Protein AF-A0A5R8KAL2-F1 (afdb_monomer_lite)

Secondary structure (DSSP, 8-state):
----HHHHHHHHHHHHHHHHTT-PPPPPPHHHHHHHT-EEEE-SSEEEEE-TTSEEEEEESSSS-EEEEEEEEEEE--SSSEEEEEEEEEEEETTS---TT-EEEEEEEEE--EEE-----TTS-SS----EEE--EEEEEEEEEPPPP---

pLDDT: mean 78.78, std 16.27, range [35.62, 97.69]

Structure (mmCIF, N/CA/C/O backbone):
data_AF-A0A5R8KAL2-F1
#
_entry.id   AF-A0A5R8KAL2-F1
#
loop_
_atom_site.group_PDB
_atom_site.id
_atom_site.type_symbol
_atom_site.label_atom_id
_atom_site.label_alt_id
_atom_site.label_comp_id
_atom_site.label_asym_id
_atom_site.label_entity_id
_atom_site.label_seq_id
_atom_site.pdbx_PDB_ins_code
_atom_site.Cartn_x
_atom_site.Cartn_y
_atom_site.Cartn_z
_atom_site.occupancy
_atom_site.B_iso_or_equiv
_atom_site.auth_seq_id
_atom_site.auth_comp_id
_atom_site.auth_asym_id
_atom_site.auth_atom_id
_atom_site.pdbx_PDB_model_num
ATOM 1 N N . MET A 1 1 ? -40.257 8.569 58.198 1.00 51.84 1 MET A N 1
ATOM 2 C CA . MET A 1 1 ? -39.281 8.908 57.135 1.00 51.84 1 MET A CA 1
ATOM 3 C C . MET A 1 1 ? -39.954 8.759 55.774 1.00 51.84 1 MET A C 1
ATOM 5 O O . MET A 1 1 ? -40.275 7.641 55.399 1.00 51.84 1 MET A O 1
ATOM 9 N N . LYS A 1 2 ? -40.249 9.863 55.070 1.00 50.34 2 LYS A N 1
ATOM 10 C CA . LYS A 1 2 ? -40.775 9.839 53.691 1.00 50.34 2 LYS A CA 1
ATOM 11 C C . LYS A 1 2 ? -39.588 9.791 52.728 1.00 50.34 2 LYS A C 1
ATOM 13 O O . LYS A 1 2 ? -38.858 10.767 52.612 1.00 50.34 2 LYS A O 1
ATOM 18 N N . THR A 1 3 ? -39.368 8.658 52.074 1.00 54.50 3 THR A N 1
ATOM 19 C CA . THR A 1 3 ? -38.332 8.506 51.045 1.00 54.50 3 THR A CA 1
ATOM 20 C C . THR A 1 3 ? -38.771 9.239 49.774 1.00 54.50 3 THR A C 1
ATOM 22 O O . THR A 1 3 ? -39.798 8.904 49.182 1.00 54.50 3 THR A O 1
ATOM 25 N N . ASN A 1 4 ? -38.009 10.258 49.364 1.00 54.81 4 ASN A N 1
ATOM 26 C CA . ASN A 1 4 ? -38.264 11.073 48.171 1.00 54.81 4 ASN A CA 1
ATOM 27 C C . ASN A 1 4 ? -38.003 10.268 46.887 1.00 54.81 4 ASN A C 1
ATOM 29 O O . ASN A 1 4 ? -36.918 10.314 46.309 1.00 54.81 4 ASN A O 1
ATOM 33 N N . ARG A 1 5 ? -39.024 9.537 46.426 1.00 60.19 5 ARG A N 1
ATOM 34 C CA . ARG A 1 5 ? -38.993 8.722 45.196 1.00 60.19 5 ARG A CA 1
ATOM 35 C C . ARG A 1 5 ? -38.624 9.531 43.942 1.00 60.19 5 ARG A C 1
ATOM 37 O O . ARG A 1 5 ? -37.999 8.988 43.037 1.00 60.19 5 ARG A O 1
ATOM 44 N N . SER A 1 6 ? -38.927 10.830 43.918 1.00 61.78 6 SER A N 1
ATOM 45 C CA . SER A 1 6 ? -38.613 11.726 42.797 1.00 61.78 6 SER A CA 1
ATOM 46 C C . SER A 1 6 ? -37.113 11.995 42.627 1.00 61.78 6 SER A C 1
ATOM 48 O O . SER A 1 6 ? -36.643 12.128 41.503 1.00 61.78 6 SER A O 1
ATOM 50 N N . ALA A 1 7 ? -36.341 12.023 43.720 1.00 60.88 7 ALA A N 1
ATOM 51 C CA . ALA A 1 7 ? -34.894 12.246 43.655 1.00 60.88 7 ALA A CA 1
ATOM 52 C C . ALA A 1 7 ? -34.154 11.025 43.079 1.00 60.88 7 ALA A C 1
ATOM 54 O O . ALA A 1 7 ? -33.202 11.175 42.321 1.00 60.88 7 ALA A O 1
ATOM 55 N N . ILE A 1 8 ? -34.640 9.816 43.379 1.00 60.28 8 ILE A N 1
ATOM 56 C CA . ILE A 1 8 ? -34.068 8.556 42.881 1.00 60.28 8 ILE A CA 1
ATOM 57 C C . ILE A 1 8 ? -34.277 8.429 41.364 1.00 60.28 8 ILE A C 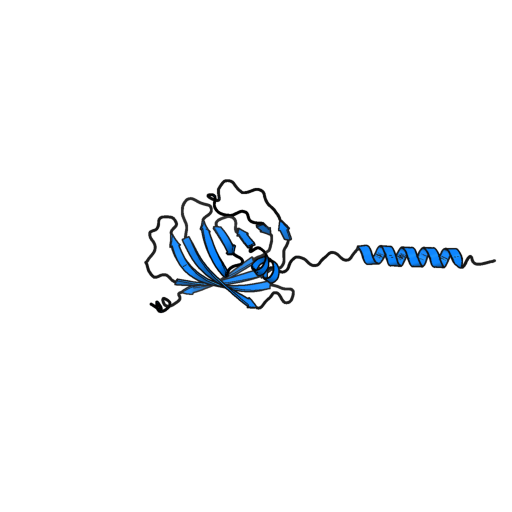1
ATOM 59 O O . ILE A 1 8 ? -33.360 8.034 40.646 1.00 60.28 8 ILE A O 1
ATOM 63 N N . LEU A 1 9 ? -35.450 8.822 40.854 1.00 60.72 9 LEU A N 1
ATOM 64 C CA . LEU A 1 9 ? -35.751 8.746 39.421 1.00 60.72 9 LEU A CA 1
ATOM 65 C C . LEU A 1 9 ? -34.849 9.682 38.594 1.00 60.72 9 LEU A C 1
ATOM 67 O O . LEU A 1 9 ? -34.305 9.269 37.573 1.00 60.72 9 LEU A O 1
ATOM 71 N N . ILE A 1 10 ? -34.633 10.914 39.069 1.00 61.59 10 ILE A N 1
ATOM 72 C CA . ILE A 1 10 ? -33.791 11.916 38.391 1.00 61.59 10 ILE A CA 1
ATOM 73 C C . ILE A 1 10 ? -32.323 11.470 38.345 1.00 61.59 10 ILE A C 1
ATOM 75 O O . ILE A 1 10 ? -31.682 11.571 37.300 1.00 61.59 10 ILE A O 1
ATOM 79 N N . VAL A 1 11 ? -31.804 10.916 39.445 1.00 61.47 11 VAL A N 1
ATOM 80 C CA . VAL A 1 11 ? -30.428 10.391 39.503 1.00 61.47 11 VAL A CA 1
ATOM 81 C C . VAL A 1 11 ? -30.244 9.208 38.548 1.00 61.47 11 VAL A C 1
ATOM 83 O O . VAL A 1 11 ? -29.215 9.110 37.885 1.00 61.47 11 VAL A O 1
ATOM 86 N N . THR A 1 12 ? -31.256 8.347 38.409 1.00 60.25 12 THR A N 1
ATOM 87 C CA . THR A 1 12 ? -31.180 7.185 37.507 1.00 60.25 12 THR A CA 1
ATOM 88 C C . THR A 1 12 ? -31.192 7.607 36.033 1.00 60.25 12 THR A C 1
ATOM 90 O O . THR A 1 12 ? -30.407 7.092 35.242 1.00 60.25 12 THR A O 1
ATOM 93 N N . VAL A 1 13 ? -32.022 8.589 35.656 1.00 60.28 13 VAL A N 1
ATOM 94 C CA . VAL A 1 13 ? -32.078 9.115 34.277 1.00 60.28 13 VAL A CA 1
ATOM 95 C C . VAL A 1 13 ? -30.774 9.822 33.887 1.00 60.28 13 VAL A C 1
ATOM 97 O O . VAL A 1 13 ? -30.277 9.618 32.781 1.00 60.28 13 VAL A O 1
ATOM 100 N N . LEU A 1 14 ? -30.164 10.588 34.797 1.00 59.34 14 LEU A N 1
ATOM 101 C CA . LEU A 1 14 ? -28.868 11.238 34.551 1.00 59.34 14 LEU A CA 1
ATOM 102 C C . LEU A 1 14 ? -27.721 10.228 34.371 1.00 59.34 14 LEU A C 1
ATOM 104 O O . LEU A 1 14 ? -26.848 10.443 33.531 1.00 59.34 14 LEU A O 1
ATOM 108 N N . LEU A 1 15 ? -27.743 9.104 35.095 1.00 56.72 15 LEU A N 1
ATOM 109 C CA . LEU A 1 15 ? -26.730 8.048 34.970 1.00 56.72 15 LEU A CA 1
ATOM 110 C C . LEU A 1 15 ? -26.826 7.291 33.628 1.00 56.72 15 LEU A C 1
ATOM 112 O O . LEU A 1 15 ? -25.808 6.907 33.051 1.00 56.72 15 LEU A O 1
ATOM 116 N N . VAL A 1 16 ? -28.041 7.120 33.094 1.00 58.75 16 VAL A N 1
ATOM 117 C CA . VAL A 1 16 ? -28.266 6.496 31.776 1.00 58.75 16 VAL A CA 1
ATOM 118 C C . VAL A 1 16 ? -27.829 7.422 30.633 1.00 58.75 16 VAL A C 1
ATOM 120 O O . VAL A 1 16 ? -27.260 6.957 29.652 1.00 58.75 16 VAL A O 1
ATOM 123 N N . ILE A 1 17 ? -28.003 8.741 30.758 1.00 58.31 17 ILE A N 1
ATOM 124 C CA . ILE A 1 17 ? -27.554 9.692 29.723 1.00 58.31 17 ILE A CA 1
ATOM 125 C C . ILE A 1 17 ? -26.020 9.824 29.713 1.00 58.31 17 ILE A C 1
ATOM 127 O O . ILE A 1 17 ? -25.418 9.916 28.646 1.00 58.31 17 ILE A O 1
ATOM 131 N N . ALA A 1 18 ? -25.364 9.761 30.878 1.00 54.66 18 ALA A N 1
ATOM 132 C CA . ALA A 1 18 ? -23.902 9.829 30.969 1.00 54.66 18 ALA A CA 1
ATOM 133 C C . ALA A 1 18 ? -23.185 8.582 30.411 1.00 54.66 18 ALA A C 1
ATOM 135 O O . ALA A 1 18 ? -22.039 8.680 29.975 1.00 54.66 18 ALA A O 1
ATOM 136 N N . THR A 1 19 ? -23.843 7.418 30.392 1.00 53.41 19 THR A N 1
ATOM 137 C CA . THR A 1 19 ? -23.252 6.164 29.887 1.00 53.41 19 THR A CA 1
ATOM 138 C C . THR A 1 19 ? -23.296 6.042 28.362 1.00 53.41 19 THR A C 1
ATOM 140 O O . THR A 1 19 ? -22.416 5.407 27.784 1.00 53.41 19 THR A O 1
ATOM 143 N N . VAL A 1 20 ? -24.243 6.701 27.686 1.00 54.88 20 VAL A N 1
ATOM 144 C CA . VAL A 1 20 ? -24.345 6.678 26.211 1.00 54.88 20 VAL A CA 1
ATOM 145 C C . VAL A 1 20 ? -23.263 7.541 25.542 1.00 54.88 20 VAL A C 1
ATOM 147 O O . VAL A 1 20 ? -22.815 7.231 24.441 1.00 54.88 20 VAL A O 1
ATOM 150 N N . SER A 1 21 ? -22.761 8.572 26.225 1.00 53.88 21 SER A N 1
ATOM 151 C CA . SER A 1 21 ? -21.772 9.516 25.677 1.00 53.88 21 SER A CA 1
ATOM 152 C C . SER A 1 21 ? -20.340 8.970 25.582 1.00 53.88 21 SER A C 1
ATOM 154 O O . SER A 1 21 ? -19.450 9.681 25.122 1.00 53.88 21 SER A O 1
ATOM 156 N N . CYS A 1 22 ? -20.095 7.729 26.019 1.00 51.06 22 CYS A N 1
ATOM 157 C CA . CYS A 1 22 ? -18.770 7.101 25.980 1.00 51.06 22 CYS A CA 1
ATOM 158 C C . CYS A 1 22 ? -18.613 6.065 24.852 1.00 51.06 22 CYS A C 1
ATOM 160 O O . CYS A 1 22 ? -17.620 5.340 24.813 1.00 51.06 22 CYS A O 1
ATOM 162 N N . LEU A 1 23 ? -19.559 5.991 23.906 1.00 57.88 23 LEU A N 1
ATOM 163 C CA . LEU A 1 23 ? -19.336 5.260 22.659 1.00 57.88 23 LEU A CA 1
ATOM 164 C C . LEU A 1 23 ? -18.401 6.083 21.764 1.00 57.88 23 LEU A C 1
ATOM 166 O O . LEU A 1 23 ? -18.835 6.877 20.932 1.00 57.88 23 LEU A O 1
ATOM 170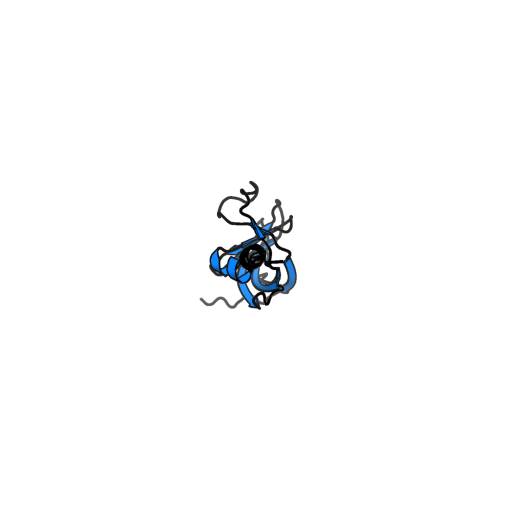 N N . SER A 1 24 ? -17.095 5.887 21.949 1.00 63.00 24 SER A N 1
ATOM 171 C CA . SER A 1 24 ? -16.102 6.219 20.928 1.00 63.00 24 SER A CA 1
ATOM 172 C C . SER A 1 24 ? -16.546 5.580 19.616 1.00 63.00 24 SER A C 1
ATOM 174 O O . SER A 1 24 ? -16.753 4.365 19.571 1.00 63.00 24 SER A O 1
ATOM 176 N N . ALA A 1 25 ? -16.681 6.375 18.552 1.00 69.12 25 ALA A N 1
ATOM 177 C CA . ALA A 1 25 ? -16.859 5.817 17.218 1.00 69.12 25 ALA A CA 1
ATOM 178 C C . ALA A 1 25 ? -15.721 4.810 16.953 1.00 69.12 25 ALA A C 1
ATOM 180 O O . ALA A 1 25 ? -14.580 5.068 17.363 1.00 69.12 25 ALA A O 1
ATOM 181 N N . PRO A 1 26 ? -16.008 3.649 16.339 1.00 72.31 26 PRO A N 1
ATOM 182 C CA . PRO A 1 26 ? -14.953 2.722 15.966 1.00 72.31 26 PRO A CA 1
ATOM 183 C C . PRO A 1 26 ? -13.977 3.425 15.011 1.00 72.31 26 PRO A C 1
ATOM 185 O O . PRO A 1 26 ? -14.401 4.288 14.235 1.00 72.31 26 PRO A O 1
ATOM 188 N N . PRO A 1 27 ? -12.677 3.090 15.063 1.00 75.62 27 PRO A N 1
ATOM 189 C CA . PRO A 1 27 ? -11.707 3.662 14.141 1.00 75.62 27 PRO A CA 1
ATOM 190 C C . PRO A 1 27 ? -12.129 3.374 12.688 1.00 75.62 27 PRO A C 1
ATOM 192 O O . PRO A 1 27 ? -12.637 2.278 12.422 1.00 75.62 27 PRO A O 1
ATOM 195 N N . PRO A 1 28 ? -11.932 4.325 11.757 1.00 78.31 28 PRO A N 1
ATOM 196 C CA . PRO A 1 28 ? -12.253 4.139 10.346 1.00 78.31 28 PRO A CA 1
ATOM 197 C C . PRO A 1 28 ? -11.711 2.816 9.790 1.00 78.31 28 PRO A C 1
ATOM 199 O O . PRO A 1 28 ? -10.549 2.475 10.014 1.00 78.31 28 PRO A O 1
ATOM 202 N N . ASP A 1 29 ? -12.535 2.078 9.045 1.00 83.12 29 ASP A N 1
ATOM 203 C CA . ASP A 1 29 ? -12.119 0.852 8.353 1.00 83.12 29 ASP A CA 1
ATOM 204 C C . ASP A 1 29 ? -11.344 1.217 7.075 1.00 83.12 29 ASP A C 1
ATOM 206 O O . ASP A 1 29 ? -11.889 1.922 6.217 1.00 83.12 29 ASP A O 1
ATOM 210 N N . PRO A 1 30 ? -10.109 0.720 6.887 1.00 81.31 30 PRO A N 1
ATOM 211 C CA . PRO A 1 30 ? -9.314 1.019 5.702 1.00 81.31 30 PRO A CA 1
ATOM 212 C C . PRO A 1 30 ? -10.030 0.621 4.408 1.00 81.31 30 PRO A C 1
ATOM 214 O O . PRO A 1 30 ? -9.936 1.337 3.417 1.00 81.31 30 PRO A O 1
ATOM 217 N N . ALA A 1 31 ? -10.808 -0.466 4.400 1.00 80.88 31 ALA A N 1
ATOM 218 C CA . ALA A 1 31 ? -11.551 -0.881 3.212 1.00 80.88 31 ALA A CA 1
ATOM 219 C C . ALA A 1 31 ? -12.614 0.150 2.790 1.00 80.88 31 ALA A C 1
ATOM 221 O O . ALA A 1 31 ? -12.880 0.303 1.594 1.00 80.88 31 ALA A O 1
ATOM 222 N N . ILE A 1 32 ? -13.214 0.849 3.757 1.00 80.06 32 ILE A N 1
ATOM 223 C CA . ILE A 1 32 ? -14.199 1.907 3.517 1.00 80.06 32 ILE A CA 1
ATOM 224 C C . ILE A 1 32 ? -13.489 3.160 3.005 1.00 80.06 32 ILE A C 1
ATOM 226 O O . ILE A 1 32 ? -13.870 3.691 1.962 1.00 80.06 32 ILE A O 1
ATOM 230 N N . GLU A 1 33 ? -12.419 3.583 3.677 1.00 82.88 33 GLU A N 1
ATOM 231 C CA . GLU A 1 33 ? -11.654 4.781 3.308 1.00 82.88 33 GLU A CA 1
ATOM 232 C C . GLU A 1 33 ? -11.058 4.660 1.896 1.00 82.88 33 GLU A C 1
ATOM 234 O O . GLU A 1 33 ? -11.198 5.563 1.068 1.00 82.88 33 GLU A O 1
ATOM 239 N N . MET A 1 34 ? -10.483 3.498 1.568 1.00 79.25 34 MET A N 1
ATOM 240 C CA . MET A 1 34 ? -9.918 3.212 0.246 1.00 79.25 34 MET A CA 1
ATOM 241 C C . MET A 1 34 ? -10.956 3.304 -0.871 1.00 79.25 34 MET A C 1
ATOM 243 O O . MET A 1 34 ? -10.666 3.850 -1.932 1.00 79.25 34 MET A O 1
ATOM 247 N N . LYS A 1 35 ? -12.168 2.783 -0.645 1.00 82.94 35 LYS A N 1
ATOM 248 C CA . LYS A 1 35 ? -13.253 2.820 -1.638 1.00 82.94 35 LYS A CA 1
ATOM 249 C C . LYS A 1 35 ? -13.948 4.182 -1.712 1.00 82.94 35 LYS A C 1
ATOM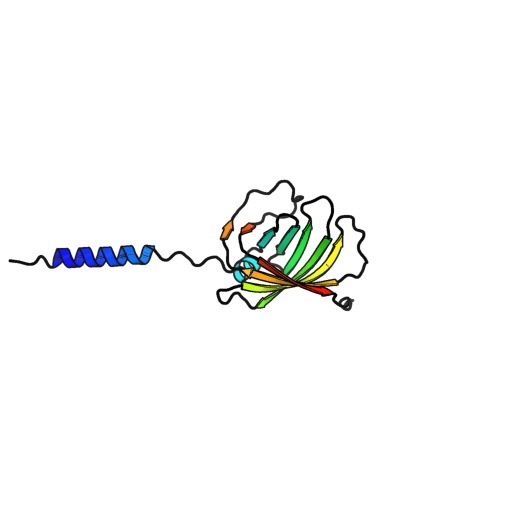 251 O O . L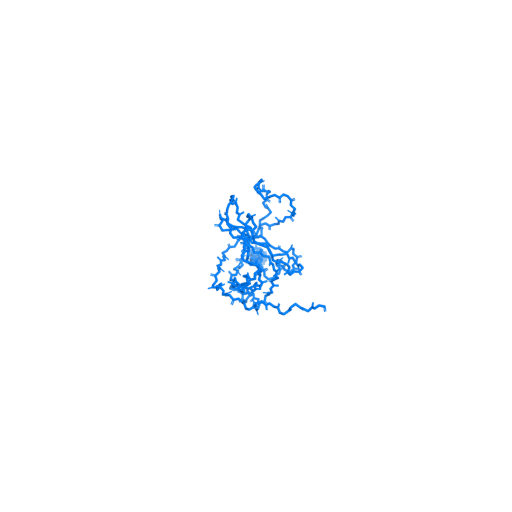YS A 1 35 ? -14.488 4.523 -2.760 1.00 82.94 35 LYS A O 1
ATOM 256 N N . GLY A 1 36 ? -13.966 4.941 -0.617 1.00 83.25 36 GLY A N 1
ATOM 257 C CA . GLY A 1 36 ? -14.622 6.244 -0.538 1.00 83.25 36 GLY A CA 1
ATOM 258 C C . GLY A 1 36 ? -13.765 7.368 -1.117 1.00 83.25 36 GLY A C 1
ATOM 259 O O . GLY A 1 36 ? -14.104 7.961 -2.145 1.00 83.25 36 GLY A O 1
ATOM 260 N N . SER A 1 37 ? -12.648 7.666 -0.451 1.00 81.88 37 SER A N 1
ATOM 261 C CA . SER A 1 37 ? -11.752 8.777 -0.798 1.00 81.88 37 SER A CA 1
ATOM 262 C C . SER A 1 37 ? -10.431 8.334 -1.420 1.00 81.88 37 SER A C 1
ATOM 264 O O . SER A 1 37 ? -9.771 9.141 -2.074 1.00 81.88 37 SER A O 1
ATOM 266 N N . GLY A 1 38 ? -10.055 7.068 -1.237 1.00 86.06 38 GLY A N 1
ATOM 267 C CA . GLY A 1 38 ? -8.670 6.637 -1.379 1.00 86.06 38 GLY A CA 1
ATOM 268 C C . GLY A 1 38 ? -7.856 6.984 -0.132 1.00 86.06 38 GLY A C 1
ATOM 269 O O . GLY A 1 38 ? -8.305 7.755 0.724 1.00 86.06 38 GLY A O 1
ATOM 270 N N . ILE A 1 39 ? -6.668 6.389 -0.026 1.00 88.62 39 ILE A N 1
ATOM 271 C CA . ILE A 1 39 ? -5.744 6.611 1.091 1.00 88.62 39 ILE A CA 1
ATOM 272 C C . ILE A 1 39 ? -4.303 6.751 0.606 1.00 88.62 39 ILE A C 1
ATOM 274 O O . ILE A 1 39 ? -3.909 6.173 -0.412 1.00 88.62 39 ILE A O 1
ATOM 278 N N . ILE A 1 40 ? -3.502 7.451 1.409 1.00 90.31 40 ILE A N 1
ATOM 279 C CA . ILE A 1 40 ? -2.047 7.493 1.280 1.00 90.31 40 ILE A CA 1
ATOM 280 C C . ILE A 1 40 ? -1.418 6.928 2.553 1.00 90.31 40 ILE A C 1
ATOM 282 O O . ILE A 1 40 ? -1.705 7.402 3.656 1.00 90.31 40 ILE A O 1
ATOM 286 N N . LEU A 1 41 ? -0.536 5.945 2.375 1.00 91.38 41 LEU A N 1
ATOM 287 C CA . LEU A 1 41 ? 0.333 5.394 3.412 1.00 91.38 41 LEU A CA 1
ATOM 288 C C . LEU A 1 41 ? 1.773 5.858 3.186 1.00 91.38 41 LEU A C 1
ATOM 290 O O . LEU A 1 41 ? 2.211 6.027 2.047 1.00 91.38 41 LEU A O 1
ATOM 294 N N . VAL A 1 42 ? 2.519 6.041 4.272 1.00 90.19 42 VAL A N 1
ATOM 295 C CA . VAL A 1 42 ? 3.927 6.452 4.244 1.00 90.19 42 VAL A CA 1
ATOM 296 C C 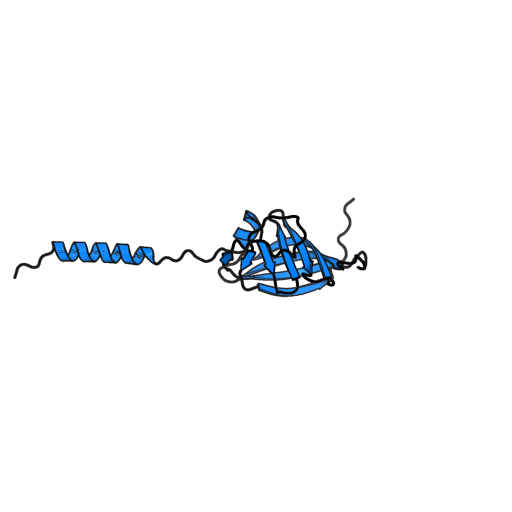. VAL A 1 42 ? 4.705 5.642 5.281 1.00 90.19 42 VAL A C 1
ATOM 298 O O . VAL A 1 42 ? 4.262 5.543 6.423 1.00 90.19 42 VAL A O 1
ATOM 301 N N . ASP A 1 43 ? 5.854 5.074 4.899 1.00 88.25 43 ASP A N 1
ATOM 302 C CA . ASP A 1 43 ? 6.775 4.357 5.813 1.00 88.25 43 ASP A CA 1
ATOM 303 C C . ASP A 1 43 ? 8.008 5.188 6.219 1.00 88.25 43 ASP A C 1
ATOM 305 O O . ASP A 1 43 ? 8.897 4.702 6.913 1.00 88.25 43 ASP A O 1
ATOM 309 N N . GLY A 1 44 ? 8.074 6.446 5.777 1.00 86.25 44 GLY A N 1
ATOM 310 C CA . GLY A 1 44 ? 9.215 7.344 5.977 1.00 86.25 44 GLY A CA 1
ATOM 311 C C . GLY A 1 44 ? 10.228 7.337 4.828 1.00 86.25 44 GLY A C 1
ATOM 312 O O . GLY A 1 44 ? 11.037 8.254 4.734 1.00 86.25 44 GLY A O 1
ATOM 313 N N . THR A 1 45 ? 10.153 6.368 3.914 1.00 87.69 45 THR A N 1
ATOM 314 C CA . THR A 1 45 ? 11.025 6.270 2.729 1.00 87.69 45 THR A CA 1
ATOM 315 C C . THR A 1 45 ? 10.257 6.256 1.414 1.00 87.69 45 THR A C 1
ATOM 317 O O . THR A 1 45 ? 10.780 6.704 0.395 1.00 87.69 45 THR A O 1
ATOM 320 N N . SER A 1 46 ? 9.014 5.784 1.438 1.00 90.75 46 SER A N 1
ATOM 321 C CA . SER A 1 46 ? 8.140 5.639 0.283 1.00 90.75 46 SER A CA 1
ATOM 322 C C . SER A 1 46 ? 6.724 6.083 0.629 1.00 90.75 46 SER A C 1
ATOM 324 O O . SER A 1 46 ? 6.281 6.005 1.780 1.00 90.75 46 SER A O 1
ATOM 326 N N . SER A 1 47 ? 6.010 6.543 -0.392 1.00 92.25 47 SER A N 1
ATOM 327 C CA . SER A 1 47 ? 4.564 6.744 -0.354 1.00 92.25 47 SER A CA 1
ATOM 328 C C . SER A 1 47 ? 3.858 5.621 -1.109 1.00 92.25 47 SER A C 1
ATOM 330 O O . SER A 1 47 ? 4.386 5.091 -2.090 1.00 92.25 47 SER A O 1
ATOM 332 N N . TYR A 1 48 ? 2.665 5.255 -0.646 1.00 93.88 48 TYR A N 1
ATOM 333 C CA . TYR A 1 48 ? 1.802 4.246 -1.252 1.00 93.88 48 TYR A CA 1
ATOM 334 C C . TYR A 1 48 ? 0.401 4.833 -1.362 1.00 93.88 48 TYR A C 1
ATOM 336 O O . TYR A 1 48 ? -0.244 5.129 -0.357 1.00 93.88 48 TYR A O 1
ATOM 344 N N . ILE A 1 49 ? -0.044 5.038 -2.592 1.00 93.06 49 ILE A N 1
ATOM 345 C CA . ILE A 1 49 ? -1.263 5.754 -2.939 1.00 93.06 49 ILE A CA 1
ATOM 346 C C . ILE A 1 49 ? -2.254 4.736 -3.489 1.00 93.06 49 ILE A C 1
ATOM 348 O O . ILE A 1 49 ? -2.002 4.092 -4.512 1.00 93.06 49 ILE A O 1
ATOM 352 N N . PHE A 1 50 ? -3.390 4.619 -2.814 1.00 93.50 50 PHE A N 1
ATOM 353 C CA . PHE A 1 50 ? -4.501 3.766 -3.207 1.00 93.50 50 PHE A CA 1
ATOM 354 C C . PHE A 1 50 ? -5.669 4.664 -3.598 1.00 93.50 50 PHE A C 1
ATOM 356 O O . PHE A 1 50 ? -6.423 5.136 -2.746 1.00 93.50 50 PHE A O 1
ATOM 363 N N . ALA A 1 51 ? -5.795 4.945 -4.893 1.00 91.88 51 ALA A N 1
ATOM 364 C CA . ALA A 1 51 ? -6.859 5.793 -5.406 1.00 91.88 51 ALA A CA 1
ATOM 365 C C . ALA A 1 51 ? -8.194 5.041 -5.414 1.00 91.88 51 ALA A C 1
ATOM 367 O O . ALA A 1 51 ? -8.237 3.849 -5.712 1.00 91.88 51 ALA A O 1
ATOM 368 N N . LYS A 1 52 ? -9.298 5.744 -5.139 1.00 91.19 52 LYS A N 1
ATOM 369 C CA . LYS A 1 52 ? -10.654 5.164 -5.075 1.00 91.19 52 LYS A CA 1
ATOM 370 C C . LYS A 1 52 ? -11.112 4.432 -6.343 1.00 91.19 52 LYS A C 1
ATOM 372 O O . LYS A 1 52 ? -12.044 3.639 -6.287 1.00 91.19 52 LYS A O 1
ATOM 377 N N . ASP A 1 53 ? -10.491 4.724 -7.484 1.00 90.62 53 ASP A N 1
ATOM 378 C CA . ASP A 1 53 ? -10.780 4.097 -8.777 1.00 90.62 53 ASP A CA 1
ATOM 379 C C . ASP A 1 53 ? -10.099 2.727 -8.956 1.00 90.62 53 ASP A C 1
ATOM 381 O O . ASP A 1 53 ? -10.268 2.089 -9.991 1.00 90.62 53 ASP A O 1
ATOM 385 N N . GLY A 1 54 ? -9.355 2.260 -7.948 1.00 92.06 54 GLY A N 1
ATOM 386 C CA . GLY A 1 54 ? -8.602 1.010 -8.001 1.00 92.06 54 GLY A CA 1
ATOM 387 C C . GLY A 1 54 ? -7.162 1.181 -8.483 1.00 92.06 54 GLY A C 1
ATOM 388 O O . GLY A 1 54 ? -6.419 0.202 -8.497 1.00 92.06 54 GLY A O 1
ATOM 389 N N . THR A 1 55 ? -6.728 2.397 -8.829 1.00 95.31 55 THR A N 1
ATOM 390 C CA . THR A 1 55 ? -5.347 2.660 -9.249 1.00 95.31 55 THR A CA 1
ATOM 391 C C . THR A 1 55 ? -4.410 2.681 -8.048 1.00 95.31 55 THR A C 1
ATOM 393 O O . THR A 1 55 ? -4.702 3.274 -7.006 1.00 95.31 55 THR A O 1
ATOM 396 N N . PHE A 1 56 ? -3.250 2.051 -8.204 1.00 95.00 56 PHE A N 1
ATOM 397 C CA . PHE A 1 56 ? -2.171 2.045 -7.228 1.00 95.00 56 PHE A CA 1
ATOM 398 C C . PHE A 1 56 ? -0.924 2.736 -7.773 1.00 95.00 56 PHE A C 1
ATOM 400 O O . PHE A 1 56 ? -0.488 2.474 -8.901 1.00 95.00 56 PHE A O 1
ATOM 407 N N . ARG A 1 57 ? -0.298 3.553 -6.926 1.00 94.88 57 ARG A N 1
ATOM 408 C CA . ARG A 1 57 ? 1.001 4.162 -7.199 1.00 94.88 57 ARG A CA 1
ATOM 409 C C . ARG A 1 57 ? 1.877 4.152 -5.952 1.00 94.88 57 ARG A C 1
ATOM 411 O O . ARG A 1 57 ? 1.394 4.396 -4.854 1.00 94.88 57 ARG A O 1
ATOM 418 N N . SER A 1 58 ? 3.169 3.906 -6.123 1.00 94.56 58 SER A N 1
ATOM 419 C CA . SER A 1 58 ? 4.162 4.113 -5.074 1.00 94.56 58 SER A CA 1
ATOM 420 C C . SER A 1 58 ? 5.385 4.825 -5.628 1.00 94.56 58 SER A C 1
ATOM 422 O O . SER A 1 58 ? 5.868 4.482 -6.711 1.00 94.56 58 SER A O 1
ATOM 424 N N . ASP A 1 59 ? 5.872 5.800 -4.865 1.00 91.56 59 ASP A N 1
ATOM 425 C CA . ASP A 1 59 ? 7.043 6.609 -5.185 1.00 91.56 59 ASP A CA 1
ATOM 426 C C . ASP A 1 59 ? 7.972 6.701 -3.969 1.00 91.56 59 ASP A C 1
ATOM 428 O O . ASP A 1 59 ? 7.481 6.805 -2.834 1.00 91.56 59 ASP A O 1
ATOM 432 N N . PRO A 1 60 ? 9.301 6.724 -4.178 1.00 90.81 60 PRO A N 1
ATOM 433 C CA . PRO A 1 60 ? 10.229 7.045 -3.108 1.00 90.81 60 PRO A CA 1
ATOM 434 C C . PRO A 1 60 ? 10.056 8.513 -2.701 1.00 90.81 60 PRO A C 1
ATOM 436 O O . PRO A 1 60 ? 9.822 9.384 -3.537 1.00 90.81 60 PRO A O 1
ATOM 439 N N . LEU A 1 61 ? 10.216 8.799 -1.412 1.00 87.12 61 LEU A N 1
ATOM 440 C CA . LEU A 1 61 ? 10.240 10.169 -0.890 1.00 87.12 61 LEU A CA 1
ATOM 441 C C . LEU A 1 61 ? 11.601 10.856 -1.099 1.00 87.12 61 LEU A C 1
ATOM 443 O O . LEU A 1 61 ? 11.718 12.064 -0.916 1.00 87.12 61 LEU A O 1
ATOM 447 N N . GLY A 1 62 ? 12.632 10.089 -1.465 1.00 83.94 62 GLY A N 1
ATOM 448 C CA . GLY A 1 62 ? 13.965 10.587 -1.807 1.00 83.94 62 GLY A CA 1
ATOM 449 C C . GLY A 1 62 ? 14.231 10.640 -3.316 1.00 83.94 62 GLY A C 1
ATOM 450 O O . GLY A 1 62 ? 13.395 10.284 -4.139 1.00 83.94 62 GLY A O 1
ATOM 451 N N . MET A 1 63 ? 15.454 11.029 -3.690 1.00 80.25 63 MET A N 1
ATOM 452 C CA . MET A 1 63 ? 15.880 11.164 -5.097 1.00 80.25 63 MET A CA 1
ATOM 453 C C . MET A 1 63 ? 16.153 9.828 -5.815 1.00 80.25 63 MET A C 1
ATOM 455 O O . MET A 1 63 ? 16.488 9.815 -6.998 1.00 80.25 63 MET A O 1
ATOM 459 N N . SER A 1 64 ? 16.063 8.699 -5.111 1.00 82.25 64 SER A N 1
ATOM 460 C CA . SER A 1 64 ? 16.317 7.367 -5.658 1.00 82.25 64 SER A CA 1
ATOM 461 C C . SER A 1 64 ? 15.414 6.342 -4.988 1.00 82.25 64 SER A C 1
ATOM 463 O O . SER A 1 64 ? 15.156 6.421 -3.788 1.00 82.25 64 SER A O 1
ATOM 465 N N . GLY A 1 65 ? 14.948 5.370 -5.767 1.00 88.25 65 GLY A N 1
ATOM 466 C CA . GLY A 1 65 ? 14.149 4.262 -5.271 1.00 88.25 65 GLY A CA 1
ATOM 467 C C . GLY A 1 65 ? 13.302 3.607 -6.351 1.00 88.25 65 GLY A C 1
ATOM 468 O O . GLY A 1 65 ? 13.249 4.055 -7.505 1.00 88.25 65 GLY A O 1
ATOM 469 N N . ARG A 1 66 ? 12.651 2.516 -5.949 1.00 91.38 66 ARG A N 1
ATOM 470 C CA . ARG A 1 66 ? 11.689 1.805 -6.788 1.00 91.38 66 ARG A CA 1
ATOM 471 C C . ARG A 1 66 ? 10.386 2.580 -6.843 1.00 91.38 66 ARG A C 1
ATOM 473 O O . ARG A 1 66 ? 9.957 3.145 -5.844 1.00 91.38 66 ARG A O 1
ATOM 480 N N . THR A 1 67 ? 9.757 2.552 -8.005 1.00 93.69 67 THR A N 1
ATOM 481 C CA . THR A 1 67 ? 8.387 3.026 -8.186 1.00 93.69 67 THR A CA 1
ATOM 482 C C . THR A 1 67 ? 7.488 1.840 -8.488 1.00 93.69 67 THR A C 1
ATOM 484 O O . THR A 1 67 ? 7.942 0.814 -8.998 1.00 93.69 67 THR A O 1
ATOM 487 N N . PHE A 1 68 ? 6.204 1.964 -8.181 1.00 95.00 68 PHE A N 1
ATOM 488 C CA . PHE A 1 68 ? 5.213 0.969 -8.568 1.00 95.00 68 PHE A CA 1
ATOM 489 C C . PHE A 1 68 ? 4.002 1.661 -9.170 1.00 95.00 68 PHE A C 1
ATOM 491 O O . PHE A 1 68 ? 3.549 2.689 -8.672 1.00 95.00 68 PHE A O 1
ATOM 498 N N . THR A 1 69 ? 3.467 1.105 -10.251 1.00 94.56 69 THR A N 1
ATOM 499 C CA . THR A 1 69 ? 2.233 1.601 -10.873 1.00 94.56 69 THR A CA 1
ATOM 500 C C . THR A 1 69 ? 1.391 0.425 -11.326 1.00 94.56 69 THR A C 1
ATOM 502 O O . THR A 1 69 ? 1.891 -0.472 -12.007 1.00 94.56 69 THR A O 1
ATOM 505 N N . GLY A 1 70 ? 0.124 0.402 -10.932 1.00 95.25 70 GLY A N 1
ATOM 506 C CA . GLY A 1 70 ? -0.755 -0.722 -11.216 1.00 95.25 70 GLY A CA 1
ATOM 507 C C . GLY A 1 70 ? -2.138 -0.545 -10.624 1.00 95.25 70 GLY A C 1
ATOM 508 O O . GLY A 1 70 ? -2.619 0.577 -10.499 1.00 95.25 70 GLY A O 1
ATOM 509 N N . ASN A 1 71 ? -2.755 -1.659 -10.245 1.00 96.19 71 ASN A N 1
ATOM 510 C CA . ASN A 1 71 ? -4.090 -1.676 -9.660 1.00 96.19 71 ASN A CA 1
ATOM 511 C C . ASN A 1 71 ? -4.078 -2.378 -8.305 1.00 96.19 71 ASN A C 1
ATOM 513 O O . ASN A 1 71 ? -3.245 -3.253 -8.054 1.00 96.19 71 ASN A O 1
ATOM 517 N N . TRP A 1 72 ? -5.028 -2.019 -7.452 1.00 96.62 72 TRP A N 1
ATOM 518 C CA . TRP A 1 72 ? -5.263 -2.660 -6.169 1.00 96.62 72 TRP A CA 1
ATOM 519 C C . TRP A 1 72 ? -6.678 -3.229 -6.082 1.00 96.62 72 TRP A C 1
ATOM 521 O O . TRP A 1 72 ? -7.620 -2.751 -6.712 1.00 96.62 72 TRP A O 1
ATOM 531 N N . LYS A 1 73 ? -6.830 -4.263 -5.258 1.00 95.69 73 LYS A N 1
ATOM 532 C CA . LYS A 1 73 ? -8.119 -4.827 -4.856 1.00 95.69 73 LYS A CA 1
ATOM 533 C C . LYS A 1 73 ? -8.061 -5.274 -3.403 1.00 95.69 73 LYS A C 1
ATOM 535 O O . LYS A 1 73 ? -7.010 -5.669 -2.903 1.00 95.69 73 LYS A O 1
ATOM 540 N N . ILE A 1 74 ? -9.202 -5.247 -2.729 1.00 94.19 74 ILE A N 1
ATOM 541 C CA . ILE A 1 74 ? -9.337 -5.830 -1.393 1.00 94.19 74 ILE A CA 1
ATOM 542 C C . ILE A 1 74 ? -9.674 -7.312 -1.571 1.00 94.19 74 ILE A C 1
ATOM 544 O O . ILE A 1 74 ? -10.729 -7.636 -2.111 1.00 94.19 74 ILE A O 1
ATOM 548 N N . GLU A 1 75 ? -8.778 -8.203 -1.141 1.00 93.38 75 GLU A N 1
ATOM 549 C CA . GLU A 1 75 ? -9.048 -9.649 -1.099 1.00 93.38 75 GLU A CA 1
ATOM 550 C C . GLU A 1 75 ? -9.854 -10.020 0.147 1.00 93.38 75 GLU A C 1
ATOM 552 O O . GLU A 1 75 ? -10.748 -10.859 0.078 1.00 93.38 75 GLU A O 1
ATOM 557 N N . GLN A 1 76 ? -9.561 -9.377 1.279 1.00 88.31 76 GLN A N 1
ATOM 558 C CA . GLN A 1 76 ? -10.274 -9.593 2.532 1.00 88.31 76 GLN A CA 1
ATOM 559 C C . GLN A 1 76 ? -10.519 -8.244 3.222 1.00 88.31 76 GLN A C 1
ATOM 561 O O . GLN A 1 76 ? -9.551 -7.531 3.497 1.00 88.31 76 GLN A O 1
ATOM 566 N N . PRO A 1 77 ? -11.782 -7.861 3.489 1.00 82.19 77 PRO A N 1
ATOM 567 C CA . PRO A 1 77 ? -12.085 -6.653 4.252 1.00 82.19 77 PRO A CA 1
ATOM 568 C C . PRO A 1 77 ? -11.647 -6.812 5.713 1.00 82.19 77 PRO A C 1
ATOM 570 O O . PRO A 1 77 ? -11.481 -7.935 6.197 1.00 82.19 77 PRO A O 1
ATOM 573 N N . SER A 1 78 ? -11.475 -5.697 6.427 1.00 74.75 78 SER A N 1
ATOM 574 C CA . SER A 1 78 ? -11.087 -5.761 7.833 1.00 74.75 78 SER A CA 1
ATOM 575 C C . SER A 1 78 ? -12.266 -6.283 8.671 1.00 74.75 78 SER A C 1
ATOM 577 O O . SER A 1 78 ? -13.249 -5.600 8.928 1.00 74.75 78 SER A O 1
ATOM 579 N N . ALA A 1 79 ? -12.201 -7.543 9.107 1.00 70.94 79 ALA A N 1
ATOM 580 C CA . ALA A 1 79 ? -13.155 -8.101 10.072 1.00 70.94 79 ALA A CA 1
ATOM 581 C C . ALA A 1 79 ? -12.757 -7.716 11.515 1.00 70.94 79 ALA A C 1
ATOM 583 O O . ALA A 1 79 ? -12.726 -8.561 12.405 1.00 70.94 79 ALA A O 1
ATOM 584 N N . GLY A 1 80 ? -12.369 -6.452 11.727 1.00 65.44 80 GLY A N 1
ATOM 585 C CA . GLY A 1 80 ? -11.863 -5.942 13.009 1.00 65.44 80 GLY A CA 1
ATOM 586 C C . GLY A 1 80 ? -10.362 -6.141 13.261 1.00 65.44 80 GLY A C 1
ATOM 587 O O . GLY A 1 80 ? -9.905 -5.911 14.377 1.00 65.44 80 GLY A O 1
ATOM 588 N N . SER A 1 81 ? -9.588 -6.561 12.256 1.00 75.69 81 SER A N 1
ATOM 589 C CA . SER A 1 81 ? -8.127 -6.706 12.346 1.00 75.69 81 SER A CA 1
ATOM 590 C C . SER A 1 81 ? -7.414 -5.864 11.286 1.00 75.69 81 SER A C 1
ATOM 592 O O . SER A 1 81 ? -7.103 -4.699 11.525 1.00 75.69 81 SER A O 1
ATOM 594 N N . ALA A 1 82 ? -7.189 -6.430 10.104 1.00 89.31 82 ALA A N 1
ATOM 595 C CA . ALA A 1 82 ? -6.545 -5.766 8.982 1.00 89.31 82 ALA A CA 1
ATOM 596 C C . ALA A 1 82 ? -7.236 -6.135 7.669 1.00 89.31 82 ALA A C 1
ATOM 598 O O . ALA A 1 82 ? -7.649 -7.279 7.472 1.00 89.31 82 ALA A O 1
ATOM 599 N N . ALA A 1 83 ? -7.344 -5.170 6.760 1.00 92.19 83 ALA A N 1
ATOM 600 C CA . ALA A 1 83 ? -7.715 -5.436 5.382 1.00 92.19 83 ALA A CA 1
ATOM 601 C C . ALA A 1 83 ? -6.513 -6.035 4.645 1.00 92.19 83 ALA A C 1
ATOM 603 O O . ALA A 1 83 ? -5.415 -5.472 4.681 1.00 92.19 83 ALA A O 1
ATOM 604 N N . LYS A 1 84 ? -6.735 -7.154 3.949 1.00 95.00 84 LYS A N 1
ATOM 605 C CA . LYS A 1 84 ? -5.762 -7.732 3.021 1.00 95.00 84 LYS A CA 1
ATOM 606 C C . LYS A 1 84 ? -5.973 -7.107 1.649 1.00 95.00 84 LYS A C 1
ATOM 608 O O . LYS A 1 84 ? -6.961 -7.396 0.965 1.00 95.00 84 LYS A O 1
ATOM 613 N N . VAL A 1 85 ? -5.040 -6.255 1.250 1.00 96.00 85 VAL A N 1
ATOM 614 C CA . VAL A 1 85 ? -5.060 -5.558 -0.035 1.00 96.00 85 VAL A CA 1
ATOM 615 C C . VAL A 1 85 ? -3.997 -6.151 -0.933 1.00 96.00 85 VAL A C 1
ATOM 617 O O . VAL A 1 85 ? -2.844 -6.300 -0.539 1.00 96.00 85 VAL A O 1
ATOM 620 N N . VAL A 1 86 ? -4.386 -6.474 -2.158 1.00 97.25 86 VAL A N 1
ATOM 621 C CA . VAL A 1 86 ? -3.482 -7.020 -3.160 1.00 97.25 86 VAL A CA 1
ATOM 622 C C . VAL A 1 86 ? -3.324 -6.032 -4.285 1.00 97.25 86 VAL A C 1
ATOM 624 O O . VAL A 1 86 ? -4.298 -5.553 -4.861 1.00 97.25 86 VAL A O 1
ATOM 627 N N . VAL A 1 87 ? -2.067 -5.742 -4.572 1.00 97.44 87 VAL A N 1
ATOM 628 C CA . VAL A 1 87 ? -1.624 -4.851 -5.625 1.00 97.44 87 VAL A CA 1
ATOM 629 C C . VAL A 1 87 ? -0.939 -5.682 -6.690 1.00 97.44 87 VAL A C 1
ATOM 631 O O . VAL A 1 87 ? -0.057 -6.485 -6.392 1.00 97.44 87 VAL A O 1
ATOM 634 N N . GLU A 1 88 ? -1.303 -5.443 -7.938 1.00 96.94 88 GLU A N 1
ATOM 635 C CA . GLU A 1 88 ? -0.587 -5.949 -9.101 1.00 96.94 88 GLU A CA 1
ATOM 636 C C . GLU A 1 88 ? -0.031 -4.738 -9.842 1.00 96.94 88 GLU A C 1
ATOM 638 O O . GLU A 1 88 ? -0.786 -3.913 -10.362 1.00 96.94 88 GLU A O 1
ATOM 643 N N . ALA A 1 89 ? 1.292 -4.585 -9.831 1.00 95.69 89 ALA A N 1
ATOM 644 C CA . ALA A 1 89 ? 1.944 -3.373 -10.305 1.00 95.69 89 ALA A CA 1
ATOM 645 C C . ALA A 1 89 ? 3.221 -3.657 -11.087 1.00 95.69 89 ALA A C 1
ATOM 647 O O . ALA A 1 89 ? 3.965 -4.598 -10.813 1.00 95.69 89 ALA A O 1
ATOM 648 N N . LYS A 1 90 ? 3.499 -2.785 -12.052 1.00 94.50 90 LYS A N 1
ATOM 649 C CA . LYS A 1 90 ? 4.788 -2.719 -12.726 1.00 94.50 90 LYS A CA 1
ATOM 650 C C . LYS A 1 90 ? 5.796 -2.043 -11.801 1.00 94.50 90 LYS A C 1
ATOM 652 O O . LYS A 1 90 ? 5.558 -0.927 -11.342 1.00 94.50 90 LYS A O 1
ATOM 657 N N . CYS A 1 91 ? 6.911 -2.717 -11.544 1.00 94.19 91 CYS A N 1
ATOM 658 C CA . CYS A 1 91 ? 8.050 -2.184 -10.815 1.00 94.19 91 CYS A CA 1
ATOM 659 C C . CYS A 1 91 ? 8.898 -1.316 -11.750 1.00 94.19 91 CYS A C 1
ATOM 661 O O . CYS A 1 91 ? 9.329 -1.736 -12.828 1.00 94.19 91 CYS A O 1
ATOM 663 N N . GLY A 1 92 ? 9.145 -0.092 -11.312 1.00 92.50 92 GLY A N 1
ATOM 664 C CA . GLY A 1 92 ? 9.949 0.914 -11.975 1.00 92.50 92 GLY A CA 1
ATOM 665 C C . GLY A 1 92 ? 11.120 1.375 -11.111 1.00 92.50 92 GLY A C 1
ATOM 666 O O . GLY A 1 92 ? 11.311 0.930 -9.977 1.00 92.50 92 GLY A O 1
ATOM 667 N N . TRP A 1 93 ? 11.873 2.322 -11.657 1.00 90.12 93 TRP A N 1
ATOM 668 C CA . TRP A 1 93 ? 12.787 3.180 -10.913 1.00 90.12 93 TRP A CA 1
ATOM 669 C C . TRP A 1 93 ? 12.410 4.627 -11.193 1.00 90.12 93 TRP A C 1
ATOM 671 O O . TRP A 1 93 ? 11.984 4.942 -12.305 1.00 90.12 93 TRP A O 1
ATOM 681 N N . ILE A 1 94 ? 12.605 5.514 -10.217 1.00 85.62 94 ILE A N 1
ATOM 682 C CA . ILE A 1 94 ? 12.287 6.942 -10.382 1.00 85.62 94 ILE A CA 1
ATOM 683 C C . ILE A 1 94 ? 13.068 7.603 -11.534 1.00 85.62 94 ILE A C 1
ATOM 685 O O . ILE A 1 94 ? 12.575 8.525 -12.171 1.00 85.62 94 ILE A O 1
ATOM 689 N N . ASN A 1 95 ? 14.256 7.088 -11.860 1.00 85.06 95 ASN A N 1
ATOM 690 C CA . ASN A 1 95 ? 15.073 7.542 -12.990 1.00 85.06 95 ASN A CA 1
ATOM 691 C C . ASN A 1 95 ? 14.718 6.869 -14.334 1.00 85.06 95 ASN A C 1
ATOM 693 O O . ASN A 1 95 ? 15.413 7.080 -15.324 1.00 85.06 95 ASN A O 1
ATOM 697 N N . GLY A 1 96 ? 13.686 6.020 -14.373 1.00 78.31 96 GLY A N 1
ATOM 698 C CA . GLY A 1 96 ? 13.241 5.316 -15.577 1.00 78.31 96 GLY A CA 1
ATOM 699 C C . GLY A 1 96 ? 14.057 4.075 -15.968 1.00 78.31 96 GLY A C 1
ATOM 700 O O . GLY A 1 96 ? 13.686 3.400 -16.924 1.00 78.31 96 GLY A O 1
ATOM 701 N N . LEU A 1 97 ? 15.120 3.712 -15.237 1.00 73.19 97 LEU A N 1
ATOM 702 C CA . LEU A 1 97 ? 16.007 2.582 -15.570 1.00 73.19 97 LEU A CA 1
ATOM 703 C C . LEU A 1 97 ? 15.487 1.221 -15.066 1.00 73.19 97 LEU A C 1
ATOM 705 O O . LEU A 1 97 ? 16.214 0.457 -14.431 1.00 73.19 97 LEU A O 1
ATOM 709 N N . SER A 1 98 ? 14.221 0.895 -15.335 1.00 71.19 98 SER A N 1
ATOM 710 C CA . SER A 1 98 ? 13.652 -0.410 -14.972 1.00 71.19 98 SER A CA 1
ATOM 711 C C . SER A 1 98 ? 13.609 -1.373 -16.158 1.00 71.19 98 SER A C 1
ATOM 713 O O . SER A 1 98 ? 13.314 -0.939 -17.274 1.00 71.19 98 SER A O 1
ATOM 715 N N . PRO A 1 99 ? 13.834 -2.686 -15.950 1.00 72.00 99 PRO A N 1
ATOM 716 C CA . PRO A 1 99 ? 13.471 -3.696 -16.935 1.00 72.00 99 PRO A CA 1
ATOM 717 C C . PRO A 1 99 ? 12.017 -3.503 -17.380 1.00 72.00 99 PRO A C 1
ATOM 719 O O . PRO A 1 99 ? 11.122 -3.341 -16.549 1.00 72.00 99 PRO A O 1
ATOM 722 N N . ASN A 1 100 ? 11.770 -3.543 -18.692 1.00 73.62 100 ASN A N 1
ATOM 723 C CA . ASN A 1 100 ? 10.461 -3.206 -19.265 1.00 73.62 100 ASN A CA 1
ATOM 724 C C . ASN A 1 100 ? 9.296 -4.068 -18.744 1.00 73.62 100 ASN A C 1
ATOM 726 O O . ASN A 1 100 ? 8.150 -3.635 -18.869 1.00 73.62 100 ASN A O 1
ATOM 730 N N . ASP A 1 101 ? 9.585 -5.219 -18.129 1.00 85.94 101 ASP A N 1
ATOM 731 C CA . ASP A 1 101 ? 8.617 -6.258 -17.778 1.00 85.94 101 ASP A CA 1
ATOM 732 C C . ASP A 1 101 ? 8.776 -6.824 -16.346 1.00 85.94 101 ASP A C 1
ATOM 734 O O . ASP A 1 101 ? 8.487 -7.997 -16.111 1.00 85.94 101 ASP A O 1
ATOM 738 N N . ASP A 1 102 ? 9.221 -6.027 -15.363 1.00 91.94 102 ASP A N 1
ATOM 739 C CA . ASP A 1 102 ? 9.188 -6.453 -13.948 1.00 91.94 102 ASP A CA 1
ATOM 740 C C . ASP A 1 102 ? 7.809 -6.161 -13.329 1.00 91.94 102 ASP A C 1
ATOM 742 O O . ASP A 1 102 ? 7.550 -5.056 -12.857 1.00 91.94 102 ASP A O 1
ATOM 746 N N . TYR A 1 103 ? 6.903 -7.141 -13.353 1.00 94.69 103 TYR A N 1
ATOM 747 C CA . TYR A 1 103 ? 5.596 -7.059 -12.692 1.00 94.69 103 TYR A CA 1
ATOM 748 C C . TYR A 1 103 ? 5.644 -7.748 -11.330 1.00 94.69 103 TYR A C 1
ATOM 750 O O . TYR A 1 103 ? 6.269 -8.798 -11.162 1.00 94.69 103 TYR A O 1
ATOM 758 N N . ARG A 1 104 ? 4.972 -7.158 -10.342 1.00 95.75 104 ARG A N 1
ATOM 759 C CA . ARG A 1 104 ? 4.963 -7.621 -8.957 1.00 95.75 104 ARG A CA 1
ATOM 760 C C . ARG A 1 104 ? 3.545 -7.729 -8.426 1.00 95.75 104 ARG A C 1
ATOM 762 O O . ARG A 1 104 ? 2.720 -6.851 -8.674 1.00 95.75 104 ARG A O 1
ATOM 769 N N . ARG A 1 105 ? 3.310 -8.776 -7.642 1.00 97.00 105 ARG A N 1
ATOM 770 C CA . ARG A 1 105 ? 2.184 -8.873 -6.720 1.00 97.00 105 ARG A CA 1
ATOM 771 C C . ARG A 1 105 ? 2.672 -8.438 -5.347 1.00 97.00 105 ARG A C 1
ATOM 773 O O . ARG A 1 105 ? 3.677 -8.960 -4.869 1.00 97.00 105 ARG A O 1
ATOM 780 N N . ILE A 1 106 ? 1.987 -7.478 -4.741 1.00 97.69 106 ILE A N 1
ATOM 781 C CA . ILE A 1 106 ? 2.312 -6.940 -3.420 1.00 97.69 106 ILE A CA 1
ATOM 782 C C . ILE A 1 106 ? 1.088 -7.126 -2.529 1.00 97.69 106 ILE A C 1
ATOM 784 O O . ILE A 1 106 ? -0.012 -6.716 -2.902 1.00 97.69 106 ILE A O 1
ATOM 788 N N . VAL A 1 107 ? 1.266 -7.751 -1.369 1.00 97.38 107 VAL A N 1
ATOM 789 C CA . VAL A 1 107 ? 0.192 -7.959 -0.390 1.00 97.38 107 VAL A CA 1
ATOM 790 C C . VAL A 1 107 ? 0.425 -7.046 0.799 1.00 97.38 107 VAL A C 1
ATOM 792 O O . VAL A 1 107 ? 1.430 -7.170 1.496 1.00 97.38 107 VAL A O 1
ATOM 795 N N . PHE A 1 108 ? -0.529 -6.154 1.033 1.00 96.81 108 PHE A N 1
ATOM 796 C CA . PHE A 1 108 ? -0.571 -5.277 2.189 1.00 96.81 108 PHE A CA 1
ATOM 797 C C . PHE A 1 108 ? -1.566 -5.813 3.215 1.00 96.81 108 PHE A C 1
ATOM 799 O O . PHE A 1 108 ? -2.687 -6.189 2.862 1.00 96.81 108 PHE A O 1
ATOM 806 N N . PHE A 1 109 ? -1.183 -5.762 4.487 1.00 94.88 109 PHE A N 1
ATOM 807 C CA . PHE A 1 109 ? -2.127 -5.786 5.600 1.00 94.88 109 PHE A CA 1
ATOM 808 C C . PHE A 1 109 ? -2.223 -4.382 6.177 1.00 94.88 109 PHE A C 1
ATOM 810 O O . PHE A 1 109 ? -1.231 -3.846 6.670 1.00 94.88 109 PHE A O 1
ATOM 817 N N . ILE A 1 110 ? -3.410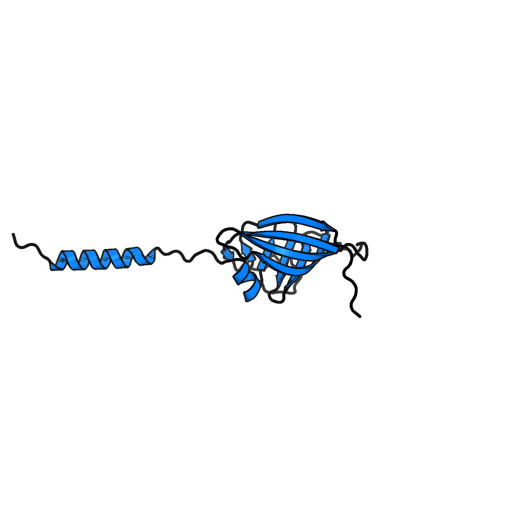 -3.786 6.091 1.00 93.69 110 ILE A N 1
ATOM 818 C CA . ILE A 1 110 ? -3.681 -2.418 6.543 1.00 93.69 110 ILE A CA 1
ATOM 819 C C . ILE A 1 110 ? -4.653 -2.503 7.713 1.00 93.69 110 ILE A C 1
ATOM 821 O O . ILE A 1 110 ? -5.772 -2.988 7.551 1.00 93.69 110 ILE A O 1
ATOM 825 N N . TYR A 1 111 ? -4.227 -2.063 8.891 1.00 91.19 111 TYR A N 1
ATOM 826 C CA . TYR A 1 111 ? -5.050 -2.088 10.097 1.00 91.19 111 TYR A CA 1
ATOM 827 C C . TYR A 1 111 ? -5.924 -0.838 10.175 1.00 91.19 111 TYR A C 1
ATOM 829 O O . TYR A 1 111 ? -5.577 0.202 9.612 1.00 91.19 111 TYR A O 1
ATOM 837 N N . SER A 1 112 ? -7.038 -0.920 10.904 1.00 88.69 112 SER A N 1
ATOM 838 C CA . SER A 1 112 ? -7.830 0.268 11.225 1.00 88.69 112 SER A CA 1
ATOM 839 C C . SER A 1 112 ? -6.981 1.299 11.963 1.00 88.69 112 SER A C 1
ATOM 841 O O . SER A 1 112 ? -6.185 0.975 12.846 1.00 88.69 112 SER A O 1
ATOM 843 N N . GLY A 1 113 ? -7.140 2.557 11.576 1.00 83.31 113 GLY A N 1
ATOM 844 C CA . GLY A 1 113 ? -6.366 3.675 12.090 1.00 83.31 113 GLY A CA 1
ATOM 845 C C . GLY A 1 113 ? -7.187 4.952 12.111 1.00 83.31 113 GLY A C 1
ATOM 846 O O . GLY A 1 113 ? -8.412 4.911 12.089 1.00 83.31 113 GLY A O 1
ATOM 847 N N . ASN A 1 114 ? -6.505 6.091 12.155 1.00 76.19 114 ASN A N 1
ATOM 848 C CA . ASN A 1 114 ? -7.140 7.401 12.105 1.00 76.19 114 ASN A CA 1
ATOM 849 C C . ASN A 1 114 ? -6.836 8.074 10.768 1.00 76.19 114 ASN A C 1
ATOM 851 O O . ASN A 1 114 ? -5.684 8.121 10.336 1.00 76.19 114 ASN A O 1
ATOM 855 N N . THR A 1 115 ? -7.850 8.664 10.149 1.00 69.75 115 THR A N 1
ATOM 856 C CA . THR A 1 115 ? -7.650 9.552 9.006 1.00 69.75 115 THR A CA 1
ATOM 857 C C . THR A 1 115 ? -7.244 10.922 9.540 1.00 69.75 115 THR A C 1
ATOM 859 O O . THR A 1 115 ? -8.003 11.569 10.260 1.00 69.75 115 THR A O 1
ATOM 862 N N . THR A 1 116 ? -6.033 11.373 9.219 1.00 69.12 116 THR A N 1
ATOM 863 C CA . THR A 1 116 ? -5.584 12.733 9.534 1.00 69.12 116 THR A CA 1
ATOM 864 C C . THR A 1 116 ? -5.451 13.514 8.244 1.00 69.12 116 THR A C 1
ATOM 866 O O . THR A 1 116 ? -4.688 13.139 7.352 1.00 69.12 116 THR A O 1
ATOM 869 N N . VAL A 1 117 ? -6.172 14.627 8.149 1.00 61.69 117 VAL A N 1
ATOM 870 C CA . VAL A 1 117 ? -5.914 15.619 7.108 1.00 61.69 117 VAL A CA 1
ATOM 871 C C . VAL A 1 117 ? -4.604 16.301 7.490 1.00 61.69 117 VAL A C 1
ATOM 873 O O . VAL A 1 117 ? -4.568 17.087 8.432 1.00 61.69 117 VAL A O 1
ATOM 876 N N . PHE A 1 118 ? -3.507 15.927 6.838 1.00 57.94 118 PHE A N 1
ATOM 877 C CA . PHE A 1 118 ? -2.228 16.609 7.007 1.00 57.94 118 PHE A CA 1
ATOM 878 C C . PHE A 1 118 ? -2.079 17.646 5.896 1.00 57.94 118 PHE A C 1
ATOM 880 O O . PHE A 1 118 ? -2.405 17.365 4.740 1.00 57.94 118 PHE A O 1
ATOM 887 N N . GLU A 1 119 ? -1.571 18.831 6.232 1.00 51.56 119 GLU A N 1
ATOM 888 C CA . GLU A 1 119 ? -1.065 19.750 5.216 1.00 51.56 119 GLU A CA 1
ATOM 889 C C . GLU A 1 119 ? 0.140 19.101 4.525 1.00 51.56 119 GLU A C 1
ATOM 891 O O . GLU A 1 119 ? 1.003 18.497 5.162 1.00 51.56 119 GLU A O 1
ATOM 896 N N . ARG A 1 120 ? 0.135 19.164 3.193 1.00 56.25 120 ARG A N 1
ATOM 897 C CA . ARG A 1 120 ? 1.101 18.546 2.279 1.00 56.25 120 ARG A CA 1
ATOM 898 C C . ARG A 1 120 ? 2.549 18.630 2.815 1.00 56.25 120 ARG A C 1
ATOM 900 O O . ARG A 1 120 ? 3.048 19.738 2.992 1.00 56.25 120 ARG A O 1
ATOM 907 N N . PRO A 1 121 ? 3.292 17.514 2.927 1.00 52.28 121 PRO A N 1
ATOM 908 C CA . PRO A 1 121 ? 4.744 17.580 2.909 1.00 52.28 121 PRO A CA 1
ATOM 909 C C . PRO A 1 121 ? 5.174 18.096 1.529 1.00 52.28 121 PRO A C 1
ATOM 911 O O . PRO A 1 121 ? 4.880 17.454 0.519 1.00 52.28 121 PRO A O 1
ATOM 914 N N . GLU A 1 122 ? 5.849 19.251 1.478 1.00 53.81 122 GLU A N 1
ATOM 915 C CA . GLU A 1 122 ? 6.303 19.951 0.252 1.00 53.81 122 GLU A CA 1
ATOM 916 C C . GLU A 1 122 ? 7.014 19.050 -0.777 1.00 53.81 122 GLU A C 1
ATOM 918 O O . GLU A 1 122 ? 7.078 19.378 -1.958 1.00 53.81 122 GLU A O 1
ATOM 923 N N . VAL A 1 123 ? 7.506 17.894 -0.338 1.00 53.16 123 VAL A N 1
ATOM 924 C CA . VAL A 1 123 ? 8.297 16.929 -1.106 1.00 53.16 123 VAL A CA 1
ATOM 925 C C . VAL A 1 123 ? 7.471 16.126 -2.127 1.00 53.16 123 VAL A C 1
ATOM 927 O O . VAL A 1 123 ? 8.031 15.574 -3.072 1.00 53.16 123 VAL A O 1
ATOM 930 N N . VAL A 1 124 ? 6.140 16.058 -1.993 1.00 55.03 124 VAL A N 1
ATOM 931 C CA . VAL A 1 124 ? 5.294 15.291 -2.926 1.00 55.03 124 VAL A CA 1
ATOM 932 C C . VAL A 1 124 ? 4.897 16.183 -4.106 1.00 55.03 124 VAL A C 1
ATOM 934 O O . VAL A 1 124 ? 3.948 16.966 -4.027 1.00 55.03 124 VAL A O 1
ATOM 937 N N . GLY A 1 125 ? 5.663 16.075 -5.199 1.00 48.50 125 GLY A N 1
ATOM 938 C CA . GLY A 1 125 ? 5.449 16.784 -6.464 1.00 48.50 125 GLY A CA 1
ATOM 939 C C . GLY A 1 125 ? 3.977 16.785 -6.884 1.00 48.50 125 GLY A C 1
ATOM 940 O O . GLY A 1 125 ? 3.330 15.742 -6.965 1.00 48.50 125 GLY A O 1
ATOM 941 N N . GLY A 1 126 ? 3.440 17.989 -7.076 1.00 52.06 126 GLY A N 1
ATOM 942 C CA . GLY A 1 126 ? 2.008 18.244 -7.044 1.00 52.06 126 GLY A CA 1
ATOM 943 C C . GLY A 1 126 ? 1.224 17.555 -8.148 1.00 52.06 126 GLY A C 1
ATOM 944 O O . GLY A 1 126 ? 1.274 18.007 -9.275 1.00 52.06 126 GLY A O 1
ATOM 945 N N . TRP A 1 127 ? 0.444 16.543 -7.782 1.00 46.09 127 TRP A N 1
ATOM 946 C CA . TRP A 1 127 ? -0.807 16.109 -8.411 1.00 46.09 127 TRP A CA 1
ATOM 947 C C . TRP A 1 127 ? -1.479 15.176 -7.399 1.00 46.09 127 TRP A C 1
ATOM 949 O O . TRP A 1 127 ? -1.235 13.981 -7.452 1.00 46.09 127 TRP A O 1
ATOM 959 N N . MET A 1 128 ? -2.221 15.724 -6.425 1.00 47.66 128 MET A N 1
ATOM 960 C CA . MET A 1 128 ? -3.376 15.115 -5.723 1.00 47.66 128 MET A CA 1
ATOM 961 C C . MET A 1 128 ? -3.602 15.781 -4.347 1.00 47.66 128 MET A C 1
ATOM 963 O O . MET A 1 128 ? -2.652 15.961 -3.584 1.00 47.66 128 MET A O 1
ATOM 967 N N . PRO A 1 129 ? -4.843 16.162 -4.005 1.00 47.97 129 PRO A N 1
ATOM 968 C CA . PRO A 1 129 ? -5.223 16.522 -2.639 1.00 47.97 129 PRO A CA 1
ATOM 969 C C . PRO A 1 129 ? -5.638 15.254 -1.886 1.00 47.97 129 PRO A C 1
ATOM 971 O O . PRO A 1 129 ? -6.649 14.695 -2.290 1.00 47.97 129 PRO A O 1
ATOM 974 N N . GLN A 1 130 ? -4.946 14.770 -0.841 1.00 59.00 130 GLN A N 1
ATOM 975 C CA . GLN A 1 130 ? -5.451 13.590 -0.107 1.00 59.00 130 GLN A CA 1
ATOM 976 C C . GLN A 1 130 ? -5.117 13.536 1.386 1.00 59.00 130 GLN A C 1
ATOM 978 O O . GLN A 1 130 ? -4.051 13.944 1.840 1.00 59.00 130 GLN A O 1
ATOM 983 N N . ASN A 1 131 ? -6.083 12.985 2.124 1.00 66.25 131 ASN A N 1
ATOM 984 C CA . ASN A 1 131 ? -5.999 12.647 3.535 1.00 66.25 131 ASN A CA 1
ATOM 985 C C . ASN A 1 131 ? -4.922 11.575 3.755 1.00 66.25 131 ASN A C 1
ATOM 987 O O . ASN A 1 131 ? -4.896 10.561 3.055 1.00 66.25 131 ASN A O 1
ATOM 991 N N . TYR A 1 132 ? -4.064 11.772 4.755 1.00 76.94 132 TYR A N 1
ATOM 992 C CA . TYR A 1 132 ? -3.118 10.745 5.175 1.00 76.94 132 TYR A CA 1
ATOM 993 C C . TYR A 1 132 ? -3.830 9.762 6.090 1.00 76.94 132 TYR A C 1
ATOM 995 O O . TYR A 1 132 ? -4.481 10.154 7.065 1.00 76.94 132 TYR A O 1
ATOM 1003 N N . TYR A 1 133 ? -3.687 8.477 5.790 1.00 82.69 133 TYR A N 1
ATOM 1004 C CA . TYR A 1 133 ? -4.268 7.439 6.619 1.00 82.69 133 TYR A CA 1
ATOM 1005 C C . TYR A 1 133 ? -3.218 6.955 7.615 1.00 82.69 133 TYR A C 1
ATOM 1007 O O . TYR A 1 133 ? -2.262 6.260 7.268 1.00 82.69 133 TYR A O 1
ATOM 1015 N N . LYS A 1 134 ? -3.359 7.393 8.869 1.00 84.81 134 LYS A N 1
ATOM 1016 C CA . LYS A 1 134 ? -2.436 7.052 9.946 1.00 84.81 134 LYS A CA 1
ATOM 1017 C C . LYS A 1 134 ? -2.863 5.727 10.560 1.00 84.81 134 LYS A C 1
ATOM 1019 O O . LYS A 1 134 ? -3.725 5.679 11.438 1.00 84.81 134 LYS A O 1
ATOM 1024 N N . CYS A 1 135 ? -2.216 4.657 10.124 1.00 87.75 135 CYS A N 1
ATOM 1025 C CA . CYS A 1 135 ? -2.448 3.311 10.627 1.00 87.75 135 CYS A CA 1
ATOM 1026 C C . CYS A 1 135 ? -1.140 2.532 10.788 1.00 87.75 135 CYS A C 1
ATOM 1028 O O . CYS A 1 135 ? -0.078 2.955 10.329 1.00 87.75 135 CYS A O 1
ATOM 1030 N N . TYR A 1 136 ? -1.237 1.367 11.424 1.00 89.75 136 TYR A N 1
ATOM 1031 C CA . TYR A 1 136 ? -0.230 0.325 11.273 1.00 89.75 136 TYR A CA 1
ATOM 1032 C C . TYR A 1 136 ? -0.501 -0.437 9.972 1.00 89.75 136 TYR A C 1
ATOM 1034 O O . TYR A 1 136 ? -1.656 -0.690 9.619 1.00 89.75 136 TYR A O 1
ATOM 1042 N N . TRP A 1 137 ? 0.551 -0.773 9.239 1.00 94.19 137 TRP A N 1
ATOM 1043 C CA . TRP A 1 137 ? 0.457 -1.581 8.033 1.00 94.19 137 TRP A CA 1
ATOM 1044 C C . TRP A 1 137 ? 1.788 -2.277 7.765 1.00 94.19 137 TRP A C 1
ATOM 1046 O O . TRP A 1 137 ? 2.832 -1.866 8.272 1.00 94.19 137 TRP A O 1
ATOM 1056 N N . LEU A 1 138 ? 1.740 -3.347 6.979 1.00 94.75 138 LEU A N 1
ATOM 1057 C CA . LEU A 1 138 ? 2.924 -4.089 6.560 1.00 94.75 138 LEU A CA 1
ATOM 1058 C C . LEU A 1 138 ? 2.747 -4.647 5.151 1.00 94.75 138 LEU A C 1
ATOM 1060 O O . LEU A 1 138 ? 1.622 -4.850 4.688 1.00 94.75 138 LEU A O 1
ATOM 1064 N N . ILE A 1 139 ? 3.874 -4.903 4.492 1.00 96.44 139 ILE A N 1
ATOM 1065 C CA . ILE A 1 139 ? 3.938 -5.695 3.264 1.00 96.44 139 ILE A CA 1
ATOM 1066 C C . ILE A 1 139 ? 4.297 -7.114 3.683 1.00 96.44 139 ILE A C 1
ATOM 1068 O O . ILE A 1 139 ? 5.391 -7.347 4.190 1.00 96.44 139 ILE A O 1
ATOM 1072 N N . ASP A 1 140 ? 3.370 -8.039 3.481 1.00 96.75 140 ASP A N 1
ATOM 1073 C CA . ASP A 1 140 ? 3.561 -9.453 3.816 1.00 96.75 140 ASP A CA 1
ATOM 1074 C C . ASP A 1 140 ? 4.253 -10.205 2.676 1.00 96.75 140 ASP A C 1
ATOM 1076 O O . ASP A 1 140 ? 5.141 -11.027 2.884 1.00 96.75 140 ASP A O 1
ATOM 1080 N N . GLU A 1 141 ? 3.898 -9.864 1.438 1.00 96.00 141 GLU A N 1
ATOM 1081 C CA . GLU A 1 141 ? 4.388 -10.553 0.252 1.00 96.00 141 GLU A CA 1
ATOM 1082 C C . GLU A 1 141 ? 4.761 -9.552 -0.843 1.00 96.00 141 GLU A C 1
ATOM 1084 O O . GLU A 1 141 ? 4.032 -8.594 -1.106 1.00 96.00 141 GLU A O 1
ATOM 1089 N N . MET A 1 142 ? 5.880 -9.811 -1.526 1.00 96.31 142 MET A N 1
ATOM 1090 C CA . MET A 1 142 ? 6.259 -9.136 -2.767 1.00 96.31 142 MET A CA 1
ATOM 1091 C C . MET A 1 142 ? 6.859 -10.142 -3.757 1.00 96.31 142 MET A C 1
ATOM 1093 O O . MET A 1 142 ? 8.063 -10.408 -3.757 1.00 96.31 142 MET A O 1
ATOM 1097 N N . THR A 1 143 ? 6.022 -10.702 -4.624 1.00 96.69 143 THR A N 1
ATOM 1098 C CA . THR A 1 143 ? 6.397 -11.763 -5.570 1.00 96.69 143 THR A CA 1
ATOM 1099 C C . THR A 1 143 ? 6.407 -11.258 -7.009 1.00 96.69 143 THR A C 1
ATOM 1101 O O . THR A 1 143 ? 5.732 -10.290 -7.355 1.00 96.69 143 THR A O 1
ATOM 1104 N N . ARG A 1 144 ? 7.231 -11.874 -7.866 1.00 94.62 144 ARG A N 1
ATOM 1105 C CA . ARG A 1 144 ? 7.222 -11.582 -9.308 1.00 94.62 144 ARG A CA 1
ATOM 1106 C C . ARG A 1 144 ? 6.012 -12.223 -9.968 1.00 94.62 144 ARG A C 1
ATOM 1108 O O . ARG A 1 144 ? 5.715 -13.385 -9.714 1.00 94.62 144 ARG A O 1
ATOM 1115 N N . LEU A 1 145 ? 5.378 -11.470 -10.856 1.00 92.62 145 LEU A N 1
ATOM 1116 C CA . LEU A 1 145 ? 4.330 -11.946 -11.744 1.00 92.62 145 LEU A CA 1
ATOM 1117 C C . LEU A 1 145 ? 4.890 -12.165 -13.144 1.00 92.62 145 LEU A C 1
ATOM 1119 O O . LEU A 1 145 ? 5.778 -11.444 -13.605 1.00 92.62 145 LEU A O 1
ATOM 1123 N N . THR A 1 146 ? 4.318 -13.134 -13.850 1.00 88.81 146 THR A N 1
ATOM 1124 C CA . THR A 1 146 ? 4.432 -13.175 -15.306 1.00 88.81 146 THR A CA 1
ATOM 1125 C C . THR A 1 146 ? 3.708 -11.958 -15.876 1.00 88.81 146 THR A C 1
ATOM 1127 O O . THR A 1 146 ? 2.637 -11.591 -15.394 1.00 88.81 146 THR A O 1
ATOM 1130 N N . LYS A 1 147 ? 4.297 -11.321 -16.893 1.00 78.75 147 LYS A N 1
ATOM 1131 C CA . LYS A 1 147 ? 3.689 -10.176 -17.578 1.00 78.75 147 LYS A CA 1
ATOM 1132 C C . LYS A 1 147 ? 2.235 -10.502 -17.961 1.00 78.75 147 LYS A C 1
ATOM 1134 O O . LYS A 1 147 ? 2.023 -11.523 -18.621 1.00 78.75 147 LYS A O 1
ATOM 1139 N N . PRO A 1 148 ? 1.252 -9.659 -17.592 1.00 70.25 148 PRO A N 1
ATOM 1140 C CA . PRO A 1 148 ? -0.119 -9.864 -18.029 1.00 70.25 148 PRO A CA 1
ATOM 1141 C C . PRO A 1 148 ? -0.175 -9.837 -19.559 1.00 70.25 148 PRO A C 1
ATOM 1143 O O . PRO A 1 148 ? 0.453 -8.983 -20.195 1.00 70.25 148 PRO A O 1
ATOM 1146 N N . ALA A 1 149 ? -0.904 -10.785 -20.153 1.00 68.94 149 ALA A N 1
ATOM 1147 C CA . ALA A 1 149 ? -1.111 -10.812 -21.594 1.00 68.94 149 ALA A CA 1
ATOM 1148 C C . ALA A 1 149 ? -1.715 -9.470 -22.026 1.00 68.94 149 ALA A C 1
ATOM 1150 O O . ALA A 1 149 ? -2.728 -9.032 -21.486 1.00 68.94 149 ALA A O 1
ATOM 1151 N N . THR A 1 150 ? -1.060 -8.779 -22.957 1.00 62.28 150 THR A N 1
ATOM 1152 C CA . THR A 1 150 ? -1.561 -7.503 -23.466 1.00 62.28 150 THR A CA 1
ATOM 1153 C C . THR A 1 150 ? -2.787 -7.796 -24.322 1.00 62.28 150 THR A C 1
ATOM 1155 O O . THR A 1 150 ? -2.643 -8.227 -25.466 1.00 62.28 150 THR A O 1
ATOM 1158 N N . THR A 1 151 ? -3.986 -7.614 -23.773 1.00 49.22 151 THR A N 1
ATOM 1159 C CA . THR A 1 151 ? -5.211 -7.628 -24.573 1.00 49.22 151 THR A CA 1
ATOM 1160 C C . THR A 1 151 ? -5.160 -6.396 -25.473 1.00 49.22 151 THR A C 1
ATOM 1162 O O . THR A 1 151 ? -5.209 -5.271 -24.978 1.00 49.22 151 THR A O 1
ATOM 1165 N N . LYS A 1 152 ? -4.917 -6.618 -26.767 1.00 35.62 152 LYS A N 1
ATOM 1166 C CA . LYS A 1 152 ? -4.980 -5.580 -27.801 1.00 35.62 152 LYS A CA 1
ATOM 1167 C C . LYS A 1 152 ? -6.421 -5.191 -28.089 1.00 35.62 152 LYS A C 1
ATOM 1169 O O . LYS A 1 152 ? -7.282 -6.096 -28.020 1.00 35.62 152 LYS A O 1
#

Foldseek 3Di:
DDDPPVVVVVVVVVVVVVVVVPPDPPFDWQVCCLLPAWAWEDPPFKIWTRGNVQWIWMDTLDPKDKIWTFGKDFPATCPQFWTWMWTWTDIAIPVRPDDPAFIKIWIKTWGRAHFAQDDDPPSPDDDDRDTHGDTDMDTPDIDTDGGPDPPD

Radius of gyration: 23.1 Å; chains: 1; bounding box: 57×33×85 Å

Sequence (152 aa):
MKTNRSAILIVTVLLVIATVSCLSAPPPDPAIEMKGSGIILVDGTSSYIFAKDGTFRSDPLGMSGRTFTGNWKIEQPSAGSAAKVVVEAKCGWINGLSPNDDYRRIVFFIYSGNTTVFERPEVVGGWMPQNYYKCYWLIDEMTRLTKPATTK

Organism: NCBI:txid2576071